Protein AF-A0A316PI92-F1 (afdb_monomer)

Sequence (125 aa):
MPQKSKLNAEEKVEIIRKYQQGEISLAQAAREASVETATIYRWSTRYEAEGAGGFLSYQKNRVYPSELKLKAVQEYLSGSGSLREISKKYKLRNERQLSNWIKVYHAHGDFNSVKFSGGGSYMKQ

Radius of gyration: 18.79 Å; Cα contacts (8 Å, |Δi|>4): 96; chains: 1; bounding box: 53×22×53 Å

pLDDT: mean 80.45, std 17.76, range [35.69, 96.12]

Foldseek 3Di:
DDDPDQDALVNLLVLLVCCVVVVDDLVRSCVSNVHDSVVSVVSNVQCVVQNSVSSVVPPDLDDDDQVLLVVLLVCVVVVVDDLQVSCVVSVNPDSVVNVLSNVVCVVPVGPPDPPRSDDDDP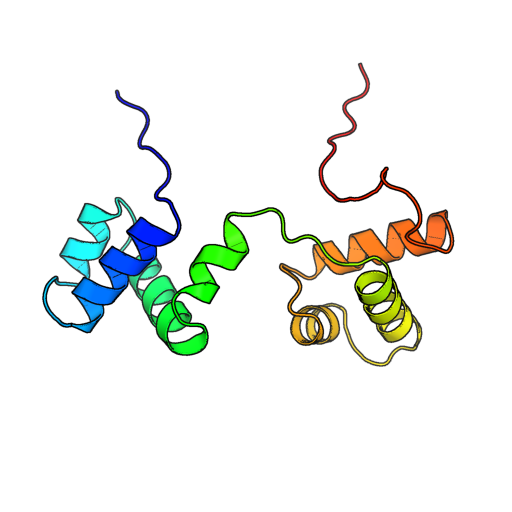DDD

Nearest PDB structures (foldseek):
  2lvs-assembly1_A  TM=3.374E-01  e=7.240E-02  Hyperthermus butylicus DSM 5456
  8r7y-assembly2_D  TM=5.651E-01  e=8.254E-01  Bacillus subtilis subsp. subtilis str. 168
  7ng0-assembly1_A-2  TM=4.134E-01  e=3.902E+00  Geobacillus thermoleovorans CCB_US3_UF5
  7aju-assembly1_DN  TM=2.658E-01  e=1.126E+00  Saccharomyces cerevisiae S288C
  3j78-assembly1_13  TM=2.148E-01  e=4.110E+00  Saccharomyces cerevisiae

Mean predicted aligned error: 12.31 Å

Solvent-accessible surface area (backbone atoms only — not comparable to full-atom values): 7679 Å² total; per-residue (Å²): 133,83,80,79,74,77,80,52,46,66,59,51,45,51,46,44,49,37,38,75,72,63,76,36,51,66,68,52,44,11,59,78,68,74,49,55,51,71,54,50,49,56,49,43,60,39,36,75,75,46,41,68,56,58,41,50,62,76,74,50,87,78,83,73,55,52,68,59,55,49,52,57,41,50,42,44,76,69,64,77,45,52,60,62,55,48,22,57,74,73,64,44,95,41,46,66,59,54,54,52,48,43,54,45,32,76,76,66,75,54,67,90,48,94,84,70,79,78,90,74,86,86,75,81,132

Secondary structure (DSSP, 8-state):
----PPPPHHHHHHHHHHHHTTSS-HHHHHHHHTS-HHHHHHHHHHHHHHTTHHHHTTTS--PPPHHHHHHHHHHHHTTSS-HHHHHHHTT-S-HHHHHHHHHHHHHHSS---TT-SS-------

Structure (mmCIF, N/CA/C/O backbone):
data_AF-A0A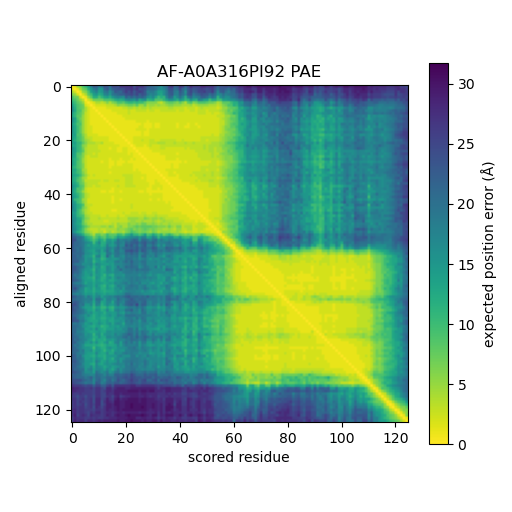316PI92-F1
#
_entry.id   AF-A0A316PI92-F1
#
loop_
_atom_site.group_PDB
_atom_site.id
_atom_site.type_symbol
_atom_site.label_atom_id
_atom_site.label_alt_id
_atom_site.label_comp_id
_atom_site.label_asym_id
_atom_site.label_entity_id
_atom_site.label_seq_id
_atom_site.pdbx_PDB_ins_code
_atom_site.Cartn_x
_atom_site.Cartn_y
_atom_site.Cartn_z
_atom_site.occupancy
_atom_site.B_iso_or_equiv
_atom_site.auth_seq_id
_atom_site.auth_comp_id
_atom_site.auth_asym_id
_atom_site.auth_atom_id
_atom_site.pdbx_PDB_model_num
ATOM 1 N N . MET A 1 1 ? 10.668 7.865 31.366 1.00 35.69 1 MET A N 1
ATOM 2 C CA . MET A 1 1 ? 9.408 7.742 30.596 1.00 35.69 1 MET A CA 1
ATOM 3 C C . MET A 1 1 ? 9.526 6.481 29.748 1.00 35.69 1 MET A C 1
ATOM 5 O O . MET A 1 1 ? 10.506 6.406 29.014 1.00 35.69 1 MET A O 1
ATOM 9 N N . PRO A 1 2 ? 8.649 5.468 29.872 1.00 37.34 2 PRO A N 1
ATOM 10 C CA . PRO A 1 2 ? 8.808 4.230 29.121 1.00 37.34 2 PRO A CA 1
ATOM 11 C C . PRO A 1 2 ? 8.500 4.492 27.646 1.00 37.34 2 PRO A C 1
ATOM 13 O O . PRO A 1 2 ? 7.518 5.148 27.298 1.00 37.34 2 PRO A O 1
ATOM 16 N N . GLN A 1 3 ? 9.382 4.015 26.782 1.00 36.56 3 GLN A N 1
ATOM 17 C CA . GLN A 1 3 ? 9.300 4.171 25.339 1.00 36.56 3 GLN A CA 1
ATOM 18 C C . GLN A 1 3 ? 8.084 3.381 24.829 1.00 36.56 3 GLN A C 1
ATOM 20 O O . GLN A 1 3 ? 8.094 2.155 24.872 1.00 36.56 3 GLN A O 1
ATOM 25 N N . LYS A 1 4 ? 7.020 4.080 24.397 1.00 47.06 4 LYS A N 1
ATOM 26 C CA . LYS A 1 4 ? 5.801 3.466 23.843 1.00 47.06 4 LYS A CA 1
ATOM 27 C C . LYS A 1 4 ? 6.191 2.507 22.716 1.00 47.06 4 LYS A C 1
ATOM 29 O O . LYS A 1 4 ? 6.684 2.941 21.671 1.00 47.06 4 LYS A O 1
ATOM 34 N N . SER A 1 5 ? 6.005 1.211 22.941 1.00 49.84 5 SER A N 1
ATOM 35 C CA . SER A 1 5 ? 6.193 0.176 21.932 1.00 49.84 5 SER A CA 1
ATOM 36 C C . SER A 1 5 ? 5.306 0.493 20.726 1.00 49.84 5 SER A C 1
ATOM 38 O O . SER A 1 5 ? 4.125 0.813 20.856 1.00 49.84 5 SER A O 1
ATOM 40 N N . LYS A 1 6 ? 5.890 0.474 19.523 1.00 70.06 6 LYS A N 1
ATOM 41 C CA . LYS A 1 6 ? 5.128 0.635 18.279 1.00 70.06 6 LYS A CA 1
ATOM 42 C C . LYS A 1 6 ? 4.147 -0.534 18.181 1.00 70.06 6 LYS A C 1
ATOM 44 O O . LYS A 1 6 ? 4.614 -1.661 18.054 1.00 70.06 6 LYS A O 1
ATOM 49 N N . LEU A 1 7 ? 2.841 -0.253 18.171 1.00 75.81 7 LEU A N 1
ATOM 50 C CA . LEU A 1 7 ? 1.815 -1.276 17.953 1.00 75.81 7 LEU A CA 1
ATOM 51 C C . LEU A 1 7 ? 2.155 -2.158 16.745 1.00 75.81 7 LEU A C 1
ATOM 53 O O . LEU A 1 7 ? 2.451 -1.651 15.644 1.00 75.81 7 LEU A O 1
ATOM 57 N N . ASN A 1 8 ? 2.084 -3.466 16.953 1.00 80.50 8 ASN A N 1
ATOM 58 C CA . ASN A 1 8 ? 2.223 -4.469 15.918 1.00 80.50 8 ASN A CA 1
ATOM 59 C C . ASN A 1 8 ? 0.953 -4.521 15.025 1.00 80.50 8 ASN A C 1
ATOM 61 O O . ASN A 1 8 ? -0.023 -3.807 15.254 1.00 80.50 8 ASN A O 1
ATOM 65 N N . ALA A 1 9 ? 0.983 -5.267 13.922 1.00 81.19 9 ALA A N 1
ATOM 66 C CA . ALA A 1 9 ? -0.133 -5.322 12.976 1.00 81.19 9 ALA A CA 1
ATOM 67 C C . ALA A 1 9 ? -1.371 -5.993 13.574 1.00 81.19 9 ALA A C 1
ATOM 69 O O . ALA A 1 9 ? -2.483 -5.580 13.257 1.00 81.19 9 ALA A O 1
ATOM 70 N N . GLU A 1 10 ? -1.172 -7.000 14.419 1.00 84.12 10 GLU A N 1
ATOM 71 C CA . GLU A 1 10 ? -2.242 -7.764 15.058 1.00 84.12 10 GLU A CA 1
ATOM 72 C C . GLU A 1 10 ? -2.993 -6.884 16.059 1.00 84.12 10 GLU A C 1
ATOM 74 O O . GLU A 1 10 ? -4.212 -6.771 15.962 1.00 84.12 10 GLU A O 1
ATOM 79 N N . GLU A 1 11 ? -2.270 -6.138 16.900 1.00 87.75 11 GLU A N 1
ATOM 80 C CA . GLU A 1 11 ? -2.853 -5.188 17.856 1.00 87.75 11 GLU A CA 1
ATOM 81 C C . GLU A 1 11 ? -3.669 -4.097 17.142 1.00 87.75 11 GLU A C 1
ATOM 83 O O . GLU A 1 11 ? -4.759 -3.728 17.575 1.00 87.75 11 GLU A O 1
ATOM 88 N N . LYS A 1 12 ? -3.190 -3.596 15.994 1.00 89.81 12 LYS A N 1
ATOM 89 C CA . LYS A 1 12 ? -3.949 -2.618 15.193 1.00 89.81 12 LYS A CA 1
ATOM 90 C C . LYS A 1 12 ? -5.229 -3.214 14.626 1.00 89.81 12 LYS A C 1
ATOM 92 O O . LYS A 1 12 ? -6.255 -2.541 14.619 1.00 89.81 12 LYS A O 1
ATOM 97 N N . VAL A 1 13 ? -5.165 -4.447 14.127 1.00 90.62 13 VAL A N 1
ATOM 98 C CA . VAL A 1 13 ? -6.334 -5.150 13.587 1.00 90.62 13 VAL A CA 1
ATOM 99 C C . VAL A 1 13 ? -7.365 -5.396 14.683 1.00 90.62 13 VAL A C 1
ATOM 101 O O . VAL A 1 13 ? -8.552 -5.200 14.439 1.00 90.62 13 VAL A O 1
ATOM 104 N N . GLU A 1 14 ? -6.928 -5.772 15.884 1.00 93.12 14 GLU A N 1
ATOM 105 C CA . GLU A 1 14 ? -7.817 -5.978 17.026 1.00 93.12 14 GLU A CA 1
ATOM 106 C C . GLU A 1 14 ? -8.562 -4.690 17.401 1.00 93.12 14 GLU A C 1
ATOM 108 O O . GLU A 1 14 ? -9.789 -4.701 17.495 1.00 93.12 14 GLU A O 1
ATOM 113 N N . ILE A 1 15 ? -7.852 -3.562 17.519 1.00 94.19 15 ILE A N 1
ATOM 114 C CA . ILE A 1 15 ? -8.461 -2.258 17.833 1.00 94.19 15 ILE A CA 1
ATOM 115 C C . ILE A 1 15 ? -9.502 -1.861 16.774 1.00 94.19 15 ILE A C 1
ATOM 117 O O . ILE A 1 15 ? -10.586 -1.387 17.112 1.00 94.19 15 ILE A O 1
ATOM 121 N N . ILE A 1 16 ? -9.209 -2.076 15.486 1.00 94.69 16 ILE A N 1
ATOM 122 C CA . ILE A 1 16 ? -10.153 -1.753 14.407 1.00 94.69 16 ILE A CA 1
ATOM 123 C C . ILE A 1 16 ? -11.366 -2.682 14.401 1.00 94.69 16 ILE A C 1
ATOM 125 O O . ILE A 1 16 ? -12.473 -2.203 14.165 1.00 94.69 16 ILE A O 1
ATOM 129 N N . ARG A 1 17 ? -11.196 -3.973 14.708 1.00 94.38 17 ARG A N 1
ATOM 130 C CA . ARG A 1 17 ? -12.325 -4.905 14.846 1.00 94.38 17 ARG A CA 1
ATOM 131 C C . ARG A 1 17 ? -13.274 -4.475 15.959 1.00 94.38 17 ARG A C 1
ATOM 133 O O . ARG A 1 17 ? -14.457 -4.309 15.679 1.00 94.38 17 ARG A O 1
ATOM 140 N N . LYS A 1 18 ? -12.747 -4.192 17.156 1.00 95.50 18 LYS A N 1
ATOM 141 C CA . LYS A 1 18 ? -13.545 -3.703 18.294 1.00 95.50 18 LYS A CA 1
ATOM 142 C C . LYS A 1 18 ? -14.306 -2.428 17.937 1.00 95.50 18 LYS A C 1
ATOM 144 O O . LYS A 1 18 ? -15.483 -2.293 18.257 1.00 95.50 18 LYS A O 1
ATOM 149 N N . TYR A 1 19 ? -13.652 -1.502 17.232 1.00 94.44 19 TYR A N 1
ATOM 150 C CA . TYR A 1 19 ? -14.295 -0.279 16.750 1.00 94.44 19 TYR A CA 1
ATOM 151 C C . TYR A 1 19 ? -15.437 -0.571 15.760 1.00 94.44 19 TYR A C 1
ATOM 153 O O . TYR A 1 19 ? -16.536 -0.051 15.926 1.00 94.44 19 TYR A O 1
ATOM 161 N N . GLN A 1 20 ? -15.216 -1.431 14.760 1.00 91.75 20 GLN A N 1
ATOM 162 C CA . GLN A 1 20 ? -16.236 -1.778 13.758 1.00 91.75 20 GLN A CA 1
ATOM 163 C C . GLN A 1 20 ? -17.408 -2.583 14.332 1.00 91.75 20 GLN A C 1
ATOM 165 O O . GLN A 1 20 ? -18.528 -2.465 13.844 1.00 91.75 20 GLN A O 1
ATOM 170 N N . GLN A 1 21 ? -17.161 -3.380 15.371 1.00 94.25 21 GLN A N 1
ATOM 171 C CA . GLN A 1 21 ? -18.187 -4.119 16.110 1.00 94.25 21 GLN A CA 1
ATOM 172 C C . GLN A 1 21 ? -18.989 -3.222 17.067 1.00 94.25 21 GLN A C 1
ATOM 174 O O . GLN A 1 21 ? -19.960 -3.680 17.663 1.00 94.25 21 GLN A O 1
ATOM 179 N N . GLY A 1 22 ? -18.603 -1.950 17.216 1.00 92.31 22 GLY A N 1
ATOM 180 C CA . GLY A 1 22 ? -19.231 -1.017 18.148 1.00 92.31 22 GLY A CA 1
ATOM 181 C C . GLY A 1 22 ? -18.874 -1.271 19.615 1.00 92.31 22 GLY A C 1
ATOM 182 O O . GLY A 1 22 ? -19.480 -0.660 20.491 1.00 92.31 22 GLY A O 1
ATOM 183 N N . GLU A 1 23 ? -17.894 -2.136 19.898 1.00 95.81 23 GLU A N 1
ATOM 184 C CA . GLU A 1 23 ? -17.430 -2.434 21.260 1.00 95.81 23 GLU A CA 1
ATOM 185 C C . GLU A 1 23 ? -16.687 -1.245 21.878 1.00 95.81 23 GLU A C 1
ATOM 187 O O . GLU A 1 23 ? -16.778 -1.004 23.081 1.00 95.81 23 GLU A O 1
ATOM 192 N N . ILE A 1 24 ? -15.960 -0.485 21.051 1.00 96.12 24 ILE A N 1
ATOM 193 C CA . ILE A 1 24 ? -15.258 0.735 21.463 1.00 96.12 24 ILE A CA 1
ATOM 194 C C . ILE A 1 24 ? -15.584 1.899 20.530 1.00 96.12 24 ILE A C 1
ATOM 196 O O . ILE A 1 24 ? -15.748 1.743 19.321 1.00 96.12 24 ILE A O 1
ATOM 200 N N . SER A 1 25 ? -15.622 3.109 21.086 1.00 95.44 25 SER A N 1
ATOM 201 C CA . SER A 1 25 ? -15.773 4.329 20.286 1.00 95.44 25 SER A CA 1
ATOM 202 C C . SER A 1 25 ? -14.490 4.677 19.520 1.00 95.44 25 SER A C 1
ATOM 204 O O . SER A 1 25 ? -13.386 4.289 19.909 1.00 95.44 25 SER A O 1
ATOM 206 N N . LEU A 1 26 ? -14.606 5.513 18.482 1.00 93.44 26 LEU A N 1
ATOM 207 C CA . LEU A 1 26 ? -13.452 6.039 17.737 1.00 93.44 26 LEU A CA 1
ATOM 208 C C . LEU A 1 26 ? -12.431 6.743 18.653 1.00 93.44 26 LEU A C 1
ATOM 210 O O . LEU A 1 26 ? -11.220 6.609 18.474 1.00 93.44 26 LEU A O 1
ATOM 214 N N . ALA A 1 27 ? -12.917 7.487 19.652 1.00 94.69 27 ALA A N 1
ATOM 215 C CA . ALA A 1 27 ? -12.074 8.183 20.623 1.00 94.69 27 ALA A CA 1
ATOM 216 C C . ALA A 1 27 ? -11.353 7.211 21.570 1.00 94.69 27 ALA A C 1
ATOM 218 O O . ALA A 1 27 ? -10.199 7.442 21.933 1.00 94.69 27 ALA A O 1
ATOM 219 N N . GLN A 1 28 ? -12.011 6.115 21.952 1.00 94.19 28 GLN A N 1
ATOM 220 C CA . GLN A 1 28 ? -11.412 5.074 22.780 1.00 94.19 28 GLN A CA 1
ATOM 221 C C . GLN A 1 28 ? -10.344 4.292 22.007 1.00 94.19 28 GLN A C 1
ATOM 223 O O . GLN A 1 28 ? -9.225 4.168 22.499 1.00 94.19 28 GLN A O 1
ATOM 228 N N . ALA A 1 29 ? -10.626 3.898 20.763 1.00 94.75 29 ALA A N 1
ATOM 229 C CA . ALA A 1 29 ? -9.650 3.269 19.872 1.00 94.75 29 ALA A CA 1
ATOM 230 C C . ALA A 1 29 ? -8.385 4.130 19.691 1.00 94.75 29 ALA A C 1
ATOM 232 O O . ALA A 1 29 ? -7.265 3.623 19.726 1.00 94.75 29 ALA A O 1
ATOM 233 N N . ALA A 1 30 ? -8.550 5.449 19.549 1.00 93.75 30 ALA A N 1
ATOM 234 C CA . ALA A 1 30 ? -7.442 6.397 19.436 1.00 93.75 30 ALA A CA 1
ATOM 235 C C . ALA A 1 30 ? -6.574 6.439 20.708 1.00 93.75 30 ALA A C 1
ATOM 237 O O . ALA A 1 30 ? -5.343 6.421 20.626 1.00 93.75 30 ALA A O 1
ATOM 238 N N . ARG A 1 31 ? -7.207 6.438 21.890 1.00 93.31 31 ARG A N 1
ATOM 239 C CA . ARG A 1 31 ? -6.511 6.396 23.187 1.00 93.31 31 ARG A CA 1
ATOM 240 C C . ARG A 1 31 ? -5.759 5.084 23.389 1.00 93.31 31 ARG A C 1
ATOM 242 O O . ARG A 1 31 ? -4.574 5.133 23.716 1.00 93.31 31 ARG A O 1
ATOM 249 N N . GLU A 1 32 ? -6.413 3.948 23.147 1.00 92.38 32 GLU A N 1
ATOM 250 C CA . GLU A 1 32 ? -5.808 2.612 23.255 1.00 92.38 32 GLU A CA 1
ATOM 251 C C . GLU A 1 32 ? -4.605 2.474 22.318 1.00 92.38 32 GLU A C 1
ATOM 253 O O . GLU A 1 32 ? -3.540 2.016 22.727 1.00 92.38 32 GLU A O 1
ATOM 258 N N . ALA A 1 33 ? -4.724 2.981 21.088 1.00 88.88 33 ALA A N 1
ATOM 259 C CA . ALA A 1 33 ? -3.630 2.957 20.129 1.00 88.88 33 ALA A CA 1
ATOM 260 C C . ALA A 1 33 ? -2.576 4.060 20.318 1.00 88.88 33 ALA A C 1
ATOM 262 O O . ALA A 1 33 ? -1.556 4.050 19.626 1.00 88.88 33 ALA A O 1
ATOM 263 N N . SER A 1 34 ? -2.791 5.018 21.229 1.00 90.25 34 SER A N 1
ATOM 264 C CA . SER A 1 34 ? -1.958 6.223 21.362 1.00 90.25 34 SER A CA 1
ATOM 265 C C . SER A 1 34 ? -1.747 6.965 20.027 1.00 90.25 34 SER A C 1
ATOM 267 O O . SER A 1 34 ? -0.647 7.447 19.748 1.00 90.25 34 SER A O 1
ATOM 269 N N . VAL A 1 35 ? -2.787 7.055 19.194 1.00 89.56 35 VAL A N 1
ATOM 270 C CA . VAL A 1 35 ? -2.781 7.782 17.911 1.00 89.56 35 VAL A CA 1
ATOM 271 C C . VAL A 1 35 ? -3.958 8.749 17.834 1.00 89.56 35 VAL A C 1
ATOM 273 O O . VAL A 1 35 ? -4.881 8.697 18.637 1.00 89.56 35 VAL A O 1
ATOM 276 N N . GLU A 1 36 ? -3.951 9.632 16.843 1.00 91.44 36 GLU A N 1
ATOM 277 C CA . GLU A 1 36 ? -5.088 10.512 16.572 1.00 91.44 36 GLU A CA 1
ATOM 278 C C . GLU A 1 36 ? -6.277 9.746 15.971 1.00 91.44 36 GLU A C 1
ATOM 280 O O . GLU A 1 36 ? -6.105 8.772 15.232 1.00 91.44 36 GLU A O 1
ATOM 285 N N . THR A 1 37 ? -7.495 10.237 16.200 1.00 92.38 37 THR A N 1
ATOM 286 C CA . THR A 1 37 ? -8.738 9.666 15.647 1.00 92.38 37 THR A CA 1
ATOM 287 C C . THR A 1 37 ? -8.721 9.576 14.118 1.00 92.38 37 THR A C 1
ATOM 289 O O . THR A 1 37 ? -9.180 8.582 13.557 1.00 92.38 37 THR A O 1
ATOM 292 N N . ALA A 1 38 ? -8.103 10.543 13.431 1.00 92.31 38 ALA A N 1
ATOM 293 C CA . ALA A 1 38 ? -7.901 10.509 11.979 1.00 92.31 38 ALA A CA 1
ATOM 294 C C . ALA A 1 38 ? -7.050 9.307 11.519 1.00 92.31 38 ALA A C 1
ATOM 296 O O . ALA A 1 38 ? -7.236 8.776 10.420 1.00 92.31 38 ALA A O 1
ATOM 297 N N . THR A 1 39 ? -6.124 8.842 12.364 1.00 89.56 39 THR A N 1
ATOM 298 C CA . THR A 1 39 ? -5.334 7.635 12.091 1.00 89.56 39 THR A CA 1
ATOM 299 C C . THR A 1 39 ? -6.192 6.382 12.212 1.00 89.56 39 THR A C 1
ATOM 301 O O . THR A 1 39 ? -6.109 5.527 11.332 1.00 89.56 39 THR A O 1
ATOM 304 N N . ILE A 1 40 ? -7.057 6.304 13.230 1.00 94.50 40 ILE A N 1
ATOM 305 C CA . ILE A 1 40 ? -8.022 5.204 13.378 1.00 94.50 40 ILE A CA 1
ATOM 306 C C . ILE A 1 40 ? -8.989 5.163 12.193 1.00 94.50 40 ILE A C 1
ATOM 308 O O . ILE A 1 40 ? -9.209 4.096 11.630 1.00 94.50 40 ILE A O 1
ATOM 312 N N . TYR A 1 41 ? -9.485 6.318 11.740 1.00 91.69 41 TYR A N 1
ATOM 313 C CA . TYR A 1 41 ? -10.340 6.394 10.554 1.00 91.69 41 TYR A CA 1
ATOM 314 C C . TYR A 1 41 ? -9.642 5.818 9.311 1.00 91.69 41 TYR A C 1
ATOM 316 O O . TYR A 1 41 ? -10.166 4.916 8.660 1.00 91.69 41 TYR A O 1
ATOM 324 N N . ARG A 1 42 ? -8.399 6.244 9.033 1.00 90.62 42 ARG A N 1
ATOM 325 C CA . ARG A 1 42 ? -7.585 5.681 7.936 1.00 90.62 42 ARG A CA 1
ATOM 326 C C . ARG A 1 42 ? -7.339 4.181 8.078 1.00 90.62 42 ARG A C 1
ATOM 328 O O . ARG A 1 42 ? -7.238 3.485 7.068 1.00 90.62 42 ARG A O 1
ATOM 335 N N . TRP A 1 43 ? -7.168 3.694 9.302 1.00 91.81 43 TRP A N 1
ATOM 336 C CA . TRP A 1 43 ? -7.004 2.272 9.580 1.00 91.81 43 TRP A CA 1
ATOM 337 C C . TRP A 1 43 ? -8.303 1.502 9.300 1.00 91.81 43 TRP A C 1
ATOM 339 O O . TRP A 1 43 ? -8.225 0.477 8.631 1.00 91.81 4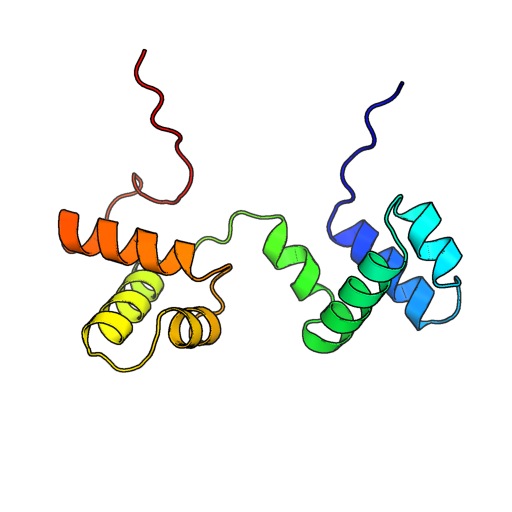3 TRP A O 1
ATOM 349 N N . SER A 1 44 ? -9.472 2.023 9.690 1.00 91.31 44 SER A N 1
ATOM 350 C CA . SER A 1 44 ? -10.779 1.424 9.370 1.00 91.31 44 SER A CA 1
ATOM 351 C C . SER A 1 44 ? -10.999 1.318 7.864 1.00 91.31 44 SER A C 1
ATOM 353 O O . SER A 1 44 ? -11.206 0.220 7.358 1.00 91.31 44 SER A O 1
ATOM 355 N N . THR A 1 45 ? -10.827 2.419 7.120 1.00 90.38 45 THR A N 1
ATOM 356 C CA . THR A 1 45 ? -11.001 2.412 5.656 1.00 90.38 45 THR A CA 1
ATOM 357 C C . THR A 1 45 ? -10.060 1.416 4.975 1.00 90.38 45 THR A C 1
ATOM 359 O O . THR A 1 45 ? -10.414 0.763 3.997 1.00 90.38 45 THR A O 1
ATOM 362 N N . ARG A 1 46 ? -8.834 1.268 5.492 1.00 87.50 46 ARG A N 1
ATOM 363 C CA . ARG A 1 46 ? -7.894 0.270 4.974 1.00 87.50 46 ARG A CA 1
ATOM 364 C C . ARG A 1 46 ? -8.327 -1.153 5.316 1.00 87.50 46 ARG A C 1
ATOM 366 O O . ARG A 1 46 ? -8.205 -2.032 4.469 1.00 87.50 46 ARG A O 1
ATOM 373 N N . TYR A 1 47 ? -8.782 -1.385 6.542 1.00 89.69 47 TYR A N 1
ATOM 374 C CA . TYR A 1 47 ? -9.267 -2.691 6.972 1.00 89.69 47 TYR A CA 1
ATOM 375 C C . TYR A 1 47 ? -10.477 -3.137 6.142 1.00 89.69 47 TYR A C 1
ATOM 377 O O . TYR A 1 47 ? -10.547 -4.294 5.751 1.00 89.69 47 TYR A O 1
ATOM 385 N N . GLU A 1 48 ? -11.375 -2.218 5.788 1.00 87.38 48 GLU A N 1
ATOM 386 C CA . GLU A 1 48 ? -12.497 -2.488 4.878 1.00 87.38 48 GLU A CA 1
ATOM 387 C C . GLU A 1 48 ? -12.029 -2.882 3.469 1.00 87.38 48 GLU A C 1
ATOM 389 O O . GLU A 1 48 ? -12.587 -3.795 2.868 1.00 87.38 48 GLU A O 1
ATOM 394 N N . ALA A 1 49 ? -10.982 -2.235 2.948 1.00 84.25 49 ALA A N 1
ATOM 395 C CA . ALA A 1 49 ? -10.482 -2.493 1.597 1.00 84.25 49 ALA A CA 1
ATOM 396 C C . ALA A 1 49 ? -9.606 -3.756 1.480 1.00 84.25 49 ALA A C 1
ATOM 398 O O . ALA A 1 49 ? -9.610 -4.425 0.447 1.00 84.25 49 ALA A O 1
ATOM 399 N N . GLU A 1 50 ? -8.800 -4.055 2.501 1.00 83.06 50 GLU A N 1
ATOM 400 C CA . GLU A 1 50 ? -7.713 -5.046 2.425 1.00 83.06 50 GLU A CA 1
ATOM 401 C C . GLU A 1 50 ? -7.758 -6.105 3.545 1.00 83.06 50 GLU A C 1
ATOM 403 O O . GLU A 1 50 ? -6.907 -7.001 3.593 1.00 83.06 50 GLU A O 1
ATOM 408 N N . GLY A 1 51 ? -8.712 -6.007 4.473 1.00 86.62 51 GLY A N 1
ATOM 409 C CA . GLY A 1 51 ? -8.775 -6.837 5.674 1.00 86.62 51 GLY A CA 1
ATOM 410 C C . GLY A 1 51 ? -7.530 -6.700 6.559 1.00 86.62 51 GLY A C 1
ATOM 411 O O . GLY A 1 51 ? -6.781 -5.719 6.510 1.00 86.62 51 GLY A O 1
ATOM 412 N N . ALA A 1 52 ? -7.250 -7.739 7.352 1.00 82.69 52 ALA A N 1
ATOM 413 C CA . ALA A 1 52 ? -6.046 -7.806 8.190 1.00 82.69 52 ALA A CA 1
ATOM 414 C C . ALA A 1 52 ? -4.733 -7.720 7.374 1.00 82.69 52 ALA A C 1
ATOM 416 O O . ALA A 1 52 ? -3.711 -7.233 7.869 1.00 82.69 52 ALA A O 1
ATOM 417 N N . GLY A 1 53 ? -4.762 -8.122 6.096 1.00 75.25 53 GLY A N 1
ATOM 418 C CA . GLY A 1 53 ? -3.617 -8.053 5.183 1.00 75.25 53 GLY A CA 1
ATOM 419 C C . GLY A 1 53 ? -3.076 -6.633 4.971 1.00 75.25 53 GLY A C 1
ATOM 420 O O . GLY A 1 53 ? -1.862 -6.458 4.812 1.00 75.25 53 GLY A O 1
ATOM 421 N N . GLY A 1 54 ? -3.937 -5.612 5.071 1.00 74.50 54 GLY A N 1
ATOM 422 C CA . GLY A 1 54 ? -3.555 -4.199 4.947 1.00 74.50 54 GLY A CA 1
ATOM 423 C C . GLY A 1 54 ? -2.636 -3.686 6.066 1.00 74.50 54 GLY A C 1
ATOM 424 O O . GLY A 1 54 ? -1.947 -2.672 5.901 1.00 74.50 54 GLY A O 1
ATOM 425 N N . PHE A 1 55 ? -2.579 -4.399 7.196 1.00 76.81 55 PHE A N 1
ATOM 426 C CA . PHE A 1 55 ? -1.707 -4.084 8.332 1.00 76.81 55 PHE A CA 1
ATOM 427 C C . PHE A 1 55 ? -0.445 -4.947 8.347 1.00 76.81 55 PHE A C 1
ATOM 429 O O . PHE A 1 55 ? 0.632 -4.446 8.676 1.00 76.81 55 PHE A O 1
ATOM 436 N N . LEU A 1 56 ? -0.548 -6.209 7.916 1.00 64.88 56 LEU A N 1
ATOM 437 C CA . LEU A 1 56 ? 0.582 -7.142 7.816 1.00 64.88 56 LEU A CA 1
ATOM 438 C C . LEU A 1 56 ? 1.600 -6.722 6.739 1.00 64.88 56 LEU A C 1
ATOM 440 O O . LEU A 1 56 ? 2.810 -6.860 6.933 1.00 64.88 56 LEU A O 1
ATOM 444 N N . SER A 1 57 ? 1.126 -6.152 5.623 1.00 55.59 57 SER A N 1
ATOM 445 C CA . SER A 1 57 ? 1.955 -5.773 4.465 1.00 55.59 57 SER A CA 1
ATOM 446 C C . SER A 1 57 ? 2.999 -4.683 4.751 1.00 55.59 57 SER A C 1
ATOM 448 O O . SER A 1 57 ? 3.966 -4.545 4.000 1.00 55.59 57 SER A O 1
ATOM 450 N N . TYR A 1 58 ? 2.829 -3.914 5.833 1.00 54.06 58 TYR A N 1
ATOM 451 C CA . TYR A 1 58 ? 3.706 -2.793 6.190 1.00 54.06 58 TYR A CA 1
ATOM 452 C C . TYR A 1 58 ? 4.738 -3.115 7.279 1.00 54.06 58 TYR A C 1
ATOM 454 O O . TYR A 1 58 ? 5.618 -2.286 7.524 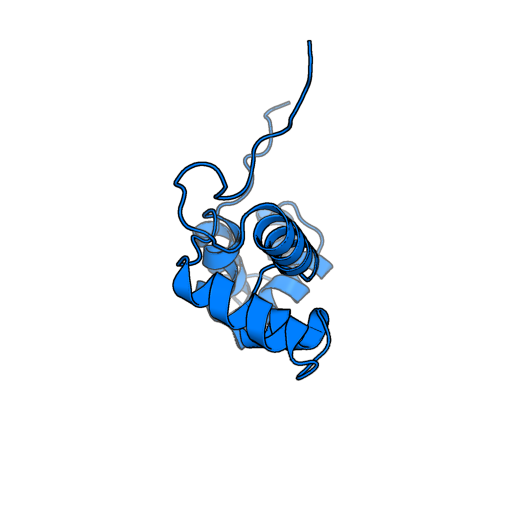1.00 54.06 58 TYR A O 1
ATOM 462 N N . GLN A 1 59 ? 4.633 -4.276 7.936 1.00 53.28 59 GLN A N 1
ATOM 463 C CA . GLN A 1 59 ? 5.505 -4.642 9.060 1.00 53.28 59 GLN A CA 1
ATOM 464 C C . GLN A 1 59 ? 6.692 -5.512 8.675 1.00 53.28 59 GLN A C 1
ATOM 466 O O . GLN A 1 59 ? 7.756 -5.386 9.274 1.00 53.28 59 GLN A O 1
ATOM 471 N N . LYS A 1 60 ? 6.540 -6.362 7.660 1.00 54.19 60 LYS A N 1
ATOM 472 C CA . LYS A 1 60 ? 7.646 -7.162 7.130 1.00 54.19 60 LYS A CA 1
ATOM 473 C C . LYS A 1 60 ? 8.185 -6.487 5.875 1.00 54.19 60 LYS A C 1
ATOM 475 O O . LYS A 1 60 ? 7.411 -5.976 5.065 1.00 54.19 60 LYS A O 1
ATOM 480 N N . ASN A 1 61 ? 9.510 -6.466 5.714 1.00 59.53 61 ASN A N 1
ATOM 481 C CA . ASN A 1 61 ? 10.140 -6.063 4.458 1.00 59.53 61 ASN A CA 1
ATOM 482 C C . ASN A 1 61 ? 9.513 -6.896 3.341 1.00 59.53 61 ASN A C 1
ATOM 484 O O . ASN A 1 61 ? 9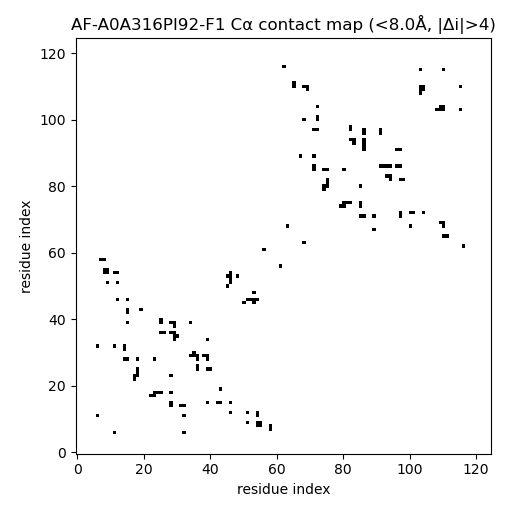.726 -8.105 3.275 1.00 59.53 61 ASN A O 1
ATOM 488 N N . ARG A 1 62 ? 8.673 -6.272 2.509 1.00 67.06 62 ARG A N 1
ATOM 489 C CA . ARG A 1 62 ? 7.997 -6.987 1.434 1.00 67.06 62 ARG A CA 1
ATOM 490 C C . ARG A 1 62 ? 9.062 -7.432 0.443 1.00 67.06 62 ARG A C 1
ATOM 492 O O . ARG A 1 62 ? 9.673 -6.603 -0.231 1.00 67.06 62 ARG A O 1
ATOM 499 N N . VAL A 1 63 ? 9.319 -8.734 0.416 1.00 74.88 63 VAL A N 1
ATOM 500 C CA . VAL A 1 63 ? 10.265 -9.330 -0.518 1.00 74.88 63 VAL A CA 1
ATOM 501 C C . VAL A 1 63 ? 9.562 -9.434 -1.860 1.00 74.88 63 VAL A C 1
ATOM 503 O O . VAL A 1 63 ? 8.526 -10.081 -1.988 1.00 74.88 63 VAL A O 1
ATOM 506 N N . TYR A 1 64 ? 10.115 -8.747 -2.852 1.00 81.50 64 TYR A N 1
ATOM 507 C CA . TYR A 1 64 ? 9.656 -8.839 -4.230 1.00 81.50 64 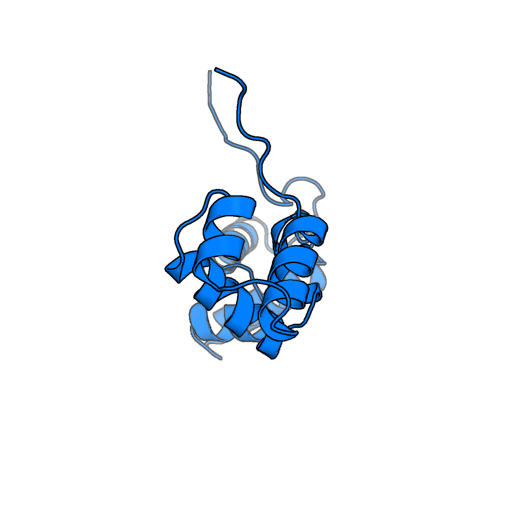TYR A CA 1
ATOM 508 C C . TYR A 1 64 ? 10.572 -9.811 -4.975 1.00 81.50 64 TYR A C 1
ATOM 510 O O . TYR A 1 64 ? 11.790 -9.588 -4.961 1.00 81.50 64 TYR A O 1
ATOM 518 N N . PRO A 1 65 ? 10.025 -10.854 -5.623 1.00 84.38 65 PRO A N 1
ATOM 519 C CA . PRO A 1 65 ? 10.800 -11.723 -6.504 1.00 84.38 65 PRO A CA 1
ATOM 520 C C . PRO A 1 65 ? 11.496 -10.909 -7.599 1.00 84.38 65 PRO A C 1
ATOM 522 O O . PRO A 1 65 ? 10.943 -9.910 -8.068 1.00 84.38 65 PRO A O 1
ATOM 525 N N . SER A 1 66 ? 12.694 -11.326 -8.016 1.00 84.69 66 SER A N 1
ATOM 526 C CA . SER A 1 66 ? 13.452 -10.680 -9.101 1.00 84.69 66 SER A CA 1
ATOM 527 C C . SER A 1 66 ? 12.630 -10.577 -10.387 1.00 84.69 66 SER A C 1
ATOM 529 O O . SER A 1 66 ? 12.605 -9.517 -11.004 1.00 84.69 66 SER A O 1
ATOM 531 N N . GLU A 1 67 ? 11.870 -11.619 -10.725 1.00 87.56 67 GLU A N 1
ATOM 532 C CA . GLU A 1 67 ? 10.971 -11.634 -11.885 1.00 87.56 67 GLU A CA 1
ATOM 533 C C . GLU A 1 67 ? 9.899 -10.539 -11.830 1.00 87.56 67 GLU A C 1
ATOM 535 O O . GLU A 1 67 ? 9.626 -9.878 -12.830 1.00 87.56 67 GLU A O 1
ATOM 540 N N .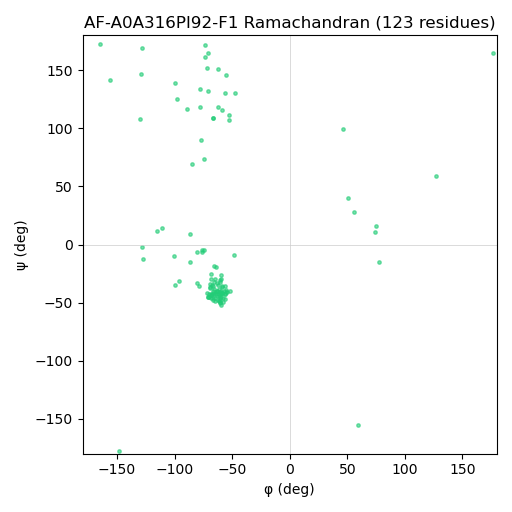 LEU A 1 68 ? 9.302 -10.305 -10.655 1.00 90.88 68 LEU A N 1
ATOM 541 C CA . LEU A 1 68 ? 8.297 -9.254 -10.481 1.00 90.88 68 LEU A CA 1
ATOM 542 C C . LEU A 1 68 ? 8.931 -7.871 -10.654 1.00 90.88 68 LEU A C 1
ATOM 544 O O . LEU A 1 68 ? 8.352 -7.017 -11.323 1.00 90.88 68 LEU A O 1
ATOM 548 N N . LYS A 1 69 ? 10.131 -7.662 -10.093 1.00 90.88 69 LYS A N 1
ATOM 549 C CA . LYS A 1 69 ? 10.885 -6.412 -10.276 1.00 90.88 69 LYS A CA 1
ATOM 550 C C . LYS A 1 69 ? 11.188 -6.166 -11.752 1.00 90.88 69 LYS A C 1
ATOM 552 O O . LYS A 1 69 ? 10.974 -5.054 -12.227 1.00 90.88 69 LYS A O 1
ATOM 557 N N . LEU A 1 70 ? 11.636 -7.204 -12.462 1.00 91.56 70 LEU A N 1
ATOM 558 C CA . LEU A 1 70 ? 11.958 -7.138 -13.884 1.00 91.56 70 LEU A CA 1
ATOM 559 C C . LEU A 1 70 ? 10.737 -6.746 -14.714 1.00 91.56 70 LEU A C 1
ATOM 561 O O . LEU A 1 70 ? 10.810 -5.776 -15.462 1.00 91.56 70 LEU A O 1
ATOM 565 N N . LYS A 1 71 ? 9.598 -7.416 -14.503 1.00 93.69 71 LYS A N 1
ATOM 566 C CA . LYS A 1 71 ? 8.339 -7.085 -15.188 1.00 93.69 71 LYS A CA 1
ATOM 567 C C . LYS A 1 71 ? 7.909 -5.640 -14.938 1.00 93.69 71 LYS A C 1
ATOM 569 O O . LYS A 1 71 ? 7.586 -4.930 -15.883 1.00 93.69 71 LYS A O 1
ATOM 574 N N . ALA A 1 72 ? 7.956 -5.186 -13.684 1.00 93.62 72 ALA A N 1
ATOM 575 C CA . ALA A 1 72 ? 7.568 -3.821 -13.335 1.00 93.62 72 ALA A CA 1
ATOM 576 C C . ALA A 1 72 ? 8.468 -2.762 -13.996 1.00 93.62 72 ALA A C 1
ATOM 578 O O . ALA A 1 72 ? 7.971 -1.734 -14.449 1.00 93.62 72 ALA A O 1
ATOM 579 N N . VAL A 1 73 ? 9.782 -3.004 -14.072 1.00 93.94 73 VAL A N 1
ATOM 580 C CA . VAL A 1 73 ? 10.714 -2.085 -14.740 1.00 93.94 73 VAL A CA 1
ATOM 581 C C . VAL A 1 73 ? 10.542 -2.109 -16.253 1.00 93.94 73 VAL A C 1
ATOM 583 O O . VAL A 1 73 ? 10.460 -1.043 -16.854 1.00 93.94 73 VAL A O 1
ATOM 586 N N . GLN A 1 74 ? 10.435 -3.284 -16.871 1.00 94.38 74 GLN A N 1
ATOM 587 C CA . GLN A 1 74 ? 10.237 -3.393 -18.317 1.00 94.38 74 GLN A CA 1
ATOM 588 C C . GLN A 1 74 ? 8.945 -2.711 -18.772 1.00 94.38 74 GLN A C 1
ATOM 590 O O . GLN A 1 74 ? 8.959 -2.004 -19.771 1.00 94.38 74 GLN A O 1
ATOM 595 N N . GLU A 1 75 ? 7.859 -2.852 -18.010 1.00 95.88 75 GLU A N 1
ATOM 596 C CA . GLU A 1 75 ? 6.585 -2.193 -18.312 1.00 95.88 75 GLU A CA 1
ATOM 597 C C . GLU A 1 75 ? 6.665 -0.660 -18.203 1.00 95.88 75 GLU A C 1
ATOM 599 O O . GLU A 1 75 ? 6.009 0.061 -18.954 1.00 95.88 75 GLU A O 1
ATOM 604 N N . TYR A 1 76 ? 7.495 -0.143 -17.292 1.00 95.56 76 TYR A N 1
ATOM 605 C CA . TYR A 1 76 ? 7.763 1.29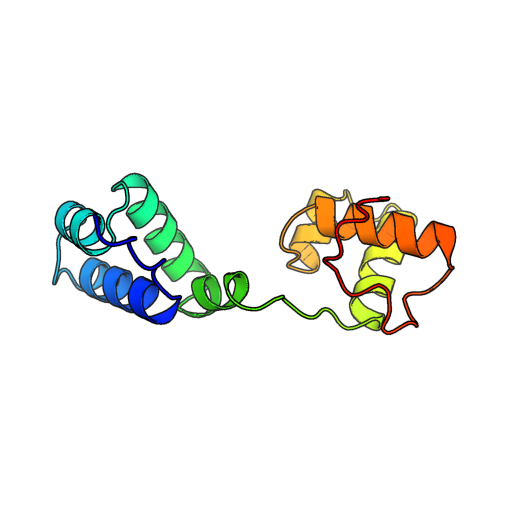3 -17.222 1.00 95.56 76 TYR A CA 1
ATOM 606 C C . TYR A 1 76 ? 8.602 1.758 -18.414 1.00 95.56 76 TYR A C 1
ATOM 608 O O . TYR A 1 76 ? 8.286 2.768 -19.038 1.00 95.56 76 TYR A O 1
ATOM 616 N N . LEU A 1 77 ? 9.652 1.007 -18.759 1.00 93.06 77 LEU A N 1
ATOM 617 C CA . LEU A 1 77 ? 10.539 1.332 -19.878 1.00 93.06 77 LEU A CA 1
ATOM 618 C C . LEU A 1 77 ? 9.852 1.202 -21.244 1.00 93.06 77 LEU A C 1
ATOM 620 O O . LEU A 1 77 ? 10.243 1.900 -22.174 1.00 93.06 77 LEU A O 1
ATOM 624 N N . SER A 1 78 ? 8.811 0.374 -21.365 1.00 95.06 78 SER A N 1
ATOM 625 C CA . SER A 1 78 ? 7.972 0.307 -22.567 1.00 95.06 78 SER A CA 1
ATOM 626 C C . SER A 1 78 ? 6.984 1.472 -22.690 1.00 95.06 78 SER A C 1
ATOM 628 O O . SER A 1 78 ? 6.273 1.553 -23.686 1.00 95.06 78 SER A O 1
ATOM 630 N N . GLY A 1 79 ? 6.904 2.357 -21.689 1.00 92.50 79 GLY A N 1
ATOM 631 C CA . GLY A 1 79 ? 5.980 3.492 -21.682 1.00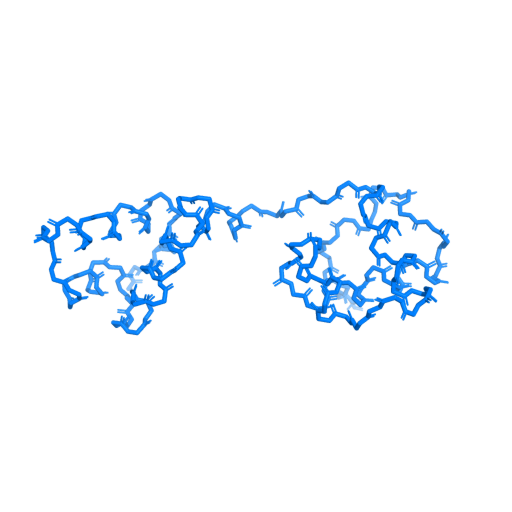 92.50 79 GLY A CA 1
ATOM 632 C C . GLY A 1 79 ? 4.520 3.117 -21.409 1.00 92.50 79 GLY A C 1
ATOM 633 O O . GLY A 1 79 ? 3.634 3.934 -21.643 1.00 92.50 79 GLY A O 1
ATOM 634 N N . SER A 1 80 ? 4.247 1.911 -20.896 1.00 91.50 80 SER A N 1
ATOM 635 C CA . SER A 1 80 ? 2.879 1.399 -20.694 1.00 91.50 80 SER A CA 1
ATOM 636 C C . SER A 1 80 ? 2.145 2.024 -19.499 1.00 91.50 80 SER A C 1
ATOM 638 O O . SER A 1 80 ? 0.977 1.719 -19.265 1.00 91.50 80 SER A O 1
ATOM 640 N N . GLY A 1 81 ? 2.817 2.870 -18.718 1.00 92.31 81 GLY A N 1
ATOM 641 C CA . GLY A 1 81 ? 2.215 3.589 -17.602 1.00 92.31 81 GLY A CA 1
ATOM 642 C C . GLY A 1 81 ? 3.217 4.436 -16.825 1.00 92.31 81 GLY A C 1
ATOM 643 O O . GLY A 1 81 ? 4.433 4.268 -16.918 1.00 92.31 81 GLY A O 1
ATOM 644 N N . SER A 1 82 ? 2.690 5.348 -16.015 1.00 93.81 82 SER A N 1
ATOM 645 C CA . SER A 1 82 ? 3.475 6.155 -15.081 1.00 93.81 82 SER A CA 1
ATOM 646 C C . SER A 1 82 ? 4.015 5.325 -13.907 1.00 93.81 82 SER A C 1
ATOM 648 O O . SER A 1 82 ? 3.514 4.241 -13.590 1.00 93.81 82 SER A O 1
ATOM 650 N N . LEU A 1 83 ? 4.994 5.877 -13.174 1.00 91.75 83 LEU A N 1
ATOM 651 C CA . LEU A 1 83 ? 5.493 5.274 -11.928 1.00 91.75 83 LEU A CA 1
ATOM 652 C C . LEU A 1 83 ? 4.355 4.952 -10.953 1.00 91.75 83 LEU A C 1
ATOM 654 O O . LEU A 1 83 ? 4.369 3.905 -10.309 1.00 91.75 83 LEU A O 1
ATOM 658 N N . ARG A 1 84 ? 3.362 5.841 -10.854 1.00 91.69 84 ARG A N 1
ATOM 659 C CA . ARG A 1 84 ? 2.214 5.687 -9.959 1.00 91.69 84 ARG A CA 1
ATOM 660 C C . ARG A 1 84 ? 1.325 4.520 -10.365 1.00 91.69 84 ARG A C 1
ATOM 662 O O . ARG A 1 84 ? 0.959 3.705 -9.516 1.00 91.69 84 ARG A O 1
ATOM 669 N N . GLU A 1 85 ? 0.981 4.437 -11.644 1.00 91.19 85 GLU A N 1
ATOM 670 C CA . GLU A 1 85 ? 0.106 3.390 -12.179 1.00 91.19 85 GLU A CA 1
ATOM 671 C C . GLU A 1 85 ? 0.754 2.015 -12.054 1.00 91.19 85 GLU A C 1
ATOM 673 O O . GLU A 1 85 ? 0.137 1.086 -11.529 1.00 91.19 85 GLU A O 1
ATOM 678 N N . ILE A 1 86 ? 2.028 1.907 -12.428 1.00 94.56 86 ILE A N 1
ATOM 679 C CA . ILE A 1 86 ? 2.775 0.652 -12.350 1.00 94.56 86 ILE A CA 1
ATOM 680 C C . ILE A 1 86 ? 2.999 0.262 -10.887 1.00 94.56 86 ILE A C 1
ATOM 682 O O . ILE A 1 86 ? 2.735 -0.880 -10.507 1.00 94.56 86 ILE A O 1
ATOM 686 N N . SER A 1 87 ? 3.373 1.201 -10.012 1.00 89.25 87 SER A N 1
ATOM 687 C CA . SER A 1 87 ? 3.469 0.911 -8.578 1.00 89.25 87 SER A CA 1
ATOM 688 C C . SER A 1 87 ? 2.153 0.400 -8.003 1.00 89.25 87 SER A C 1
ATOM 690 O O . SER A 1 87 ? 2.166 -0.554 -7.229 1.00 89.25 87 SER A O 1
ATOM 692 N N . LYS A 1 88 ? 1.010 0.962 -8.406 1.00 87.06 88 LYS A N 1
ATOM 693 C CA . LYS A 1 88 ? -0.301 0.463 -7.977 1.00 87.06 88 LYS A CA 1
ATOM 694 C C . LYS A 1 88 ? -0.582 -0.939 -8.532 1.00 87.06 88 LYS A C 1
ATOM 696 O O . LYS A 1 88 ? -0.976 -1.814 -7.761 1.00 87.06 88 LYS A O 1
ATOM 701 N N . LYS A 1 89 ? -0.322 -1.178 -9.824 1.00 89.94 89 LYS A N 1
ATOM 702 C CA . LYS A 1 89 ? -0.522 -2.474 -10.502 1.00 89.94 89 LYS A CA 1
ATOM 703 C C . LYS A 1 89 ? 0.243 -3.606 -9.814 1.00 89.94 89 LYS A C 1
ATOM 705 O O . LYS A 1 89 ? -0.329 -4.646 -9.498 1.00 89.94 89 LYS A O 1
ATOM 710 N N . TYR A 1 90 ? 1.515 -3.371 -9.500 1.00 88.06 90 TYR A N 1
ATOM 711 C CA . TYR A 1 90 ? 2.385 -4.342 -8.827 1.00 88.06 90 TYR A CA 1
ATOM 712 C C . TYR A 1 90 ? 2.286 -4.286 -7.291 1.00 88.06 90 TYR A C 1
ATOM 714 O O . TYR A 1 90 ? 3.051 -4.941 -6.576 1.00 88.06 90 TYR A O 1
ATOM 722 N N . LYS A 1 91 ? 1.317 -3.524 -6.762 1.00 85.12 91 LYS A N 1
ATOM 723 C CA . LYS A 1 91 ? 1.055 -3.322 -5.330 1.00 85.12 91 LYS A CA 1
ATOM 724 C C . LYS A 1 91 ? 2.277 -2.807 -4.564 1.00 85.12 91 LYS A C 1
ATOM 726 O O . LYS A 1 91 ? 2.432 -3.121 -3.390 1.00 85.12 91 LYS A O 1
ATOM 731 N N . LEU A 1 92 ? 3.188 -2.090 -5.211 1.00 85.44 92 LEU A N 1
ATOM 732 C CA . LEU A 1 92 ? 4.403 -1.576 -4.593 1.00 85.44 92 LEU A CA 1
ATOM 733 C C . LEU A 1 92 ? 4.062 -0.602 -3.465 1.00 85.44 92 LEU A C 1
ATOM 735 O O . LEU A 1 92 ? 3.048 0.091 -3.492 1.00 85.44 92 LEU A O 1
ATOM 739 N N . ARG A 1 93 ? 4.947 -0.525 -2.469 1.00 78.38 93 ARG A N 1
ATOM 740 C CA . ARG A 1 93 ? 4.729 0.322 -1.288 1.00 78.38 93 ARG A CA 1
ATOM 741 C C . ARG A 1 93 ? 4.637 1.809 -1.643 1.00 78.38 93 ARG A C 1
ATOM 743 O O . ARG A 1 93 ? 3.922 2.549 -0.977 1.00 78.38 93 ARG A O 1
ATOM 750 N N . ASN A 1 94 ? 5.404 2.249 -2.638 1.00 81.44 94 ASN A N 1
ATOM 751 C CA . ASN A 1 94 ? 5.385 3.605 -3.179 1.00 81.44 94 ASN A CA 1
ATOM 752 C C . ASN A 1 94 ? 6.099 3.654 -4.543 1.00 81.44 94 ASN A C 1
ATOM 754 O O . ASN A 1 94 ? 6.744 2.697 -4.966 1.00 81.44 94 ASN A O 1
ATOM 758 N N . GLU A 1 95 ? 6.013 4.800 -5.212 1.00 88.12 95 GLU A N 1
ATOM 759 C CA . GLU A 1 95 ? 6.691 5.097 -6.484 1.00 88.12 95 GLU A CA 1
ATOM 760 C C . GLU A 1 95 ? 8.222 5.086 -6.371 1.00 88.12 95 GLU A C 1
ATOM 762 O O . GLU A 1 95 ? 8.911 4.645 -7.291 1.00 88.12 95 GLU A O 1
ATOM 767 N N . ARG A 1 96 ? 8.772 5.490 -5.214 1.00 87.50 96 ARG A N 1
ATOM 768 C CA . ARG A 1 96 ? 10.227 5.466 -4.973 1.00 87.50 96 ARG A CA 1
ATOM 769 C C . ARG A 1 96 ? 10.803 4.054 -5.083 1.00 87.50 96 ARG A C 1
ATOM 771 O O . ARG A 1 96 ? 11.937 3.900 -5.524 1.00 87.50 96 ARG A O 1
ATOM 778 N N . GLN A 1 97 ? 10.029 3.031 -4.720 1.00 89.06 97 GLN A N 1
ATOM 779 C CA . GLN A 1 97 ? 10.436 1.635 -4.846 1.00 89.06 97 GLN A CA 1
ATOM 780 C C . GLN A 1 97 ? 10.731 1.265 -6.306 1.00 89.06 97 GLN A C 1
ATOM 782 O O . GLN A 1 97 ? 11.787 0.702 -6.584 1.00 89.06 97 GLN A O 1
ATOM 787 N N . LEU A 1 98 ? 9.831 1.629 -7.225 1.00 92.69 98 LEU A N 1
ATOM 788 C CA . LEU A 1 98 ? 9.997 1.385 -8.657 1.00 92.69 98 LEU A CA 1
ATOM 789 C C . LEU A 1 98 ? 11.139 2.223 -9.238 1.00 92.69 98 LEU A C 1
ATOM 791 O O . LEU A 1 98 ? 11.982 1.692 -9.951 1.00 92.69 98 LEU A O 1
ATOM 795 N N . SER A 1 99 ? 11.232 3.502 -8.858 1.00 91.50 99 SER A N 1
ATOM 796 C CA . SER A 1 99 ? 12.344 4.372 -9.267 1.00 91.50 99 SER A CA 1
ATOM 797 C C . SER A 1 99 ? 13.712 3.790 -8.883 1.00 91.50 99 SER A C 1
ATOM 799 O O . SER A 1 99 ? 14.634 3.779 -9.697 1.00 91.50 99 SER A O 1
ATOM 801 N N . ASN A 1 100 ? 13.844 3.235 -7.674 1.00 89.12 100 ASN A N 1
ATOM 802 C CA . ASN A 1 100 ? 15.079 2.580 -7.243 1.00 89.12 100 ASN A CA 1
ATOM 803 C C . ASN A 1 100 ? 15.383 1.314 -8.053 1.00 89.12 100 ASN A C 1
ATOM 805 O O . ASN A 1 100 ? 16.543 1.065 -8.370 1.00 89.12 100 ASN A O 1
ATOM 809 N N . TRP A 1 101 ? 14.370 0.526 -8.414 1.00 91.94 101 TRP A N 1
ATOM 810 C CA . TRP A 1 101 ? 14.569 -0.649 -9.264 1.00 91.94 101 TRP A CA 1
ATOM 811 C C . TRP A 1 101 ? 15.002 -0.281 -10.678 1.00 91.94 101 TRP A C 1
ATOM 813 O O . TRP A 1 101 ? 15.902 -0.927 -11.201 1.00 91.94 101 TRP A O 1
ATOM 823 N N . ILE A 1 102 ? 14.437 0.778 -11.262 1.00 90.75 102 ILE A N 1
ATOM 824 C CA . ILE A 1 102 ? 14.855 1.284 -12.578 1.00 90.75 102 ILE A CA 1
ATOM 825 C C . ILE A 1 102 ? 16.332 1.693 -12.548 1.00 90.75 102 ILE A C 1
ATOM 827 O O . ILE A 1 102 ? 17.083 1.339 -13.451 1.00 90.75 102 ILE A O 1
ATOM 831 N N . LYS A 1 103 ? 16.782 2.374 -11.484 1.00 89.69 103 LYS A N 1
ATOM 832 C CA . LYS A 1 103 ? 18.201 2.741 -11.317 1.00 89.69 103 LYS A CA 1
ATOM 833 C C . LYS A 1 103 ? 19.117 1.520 -11.260 1.00 89.69 103 LYS A C 1
ATOM 835 O O . LYS A 1 103 ? 20.139 1.502 -11.934 1.00 89.69 103 LYS A O 1
ATOM 840 N N . VAL A 1 104 ? 18.746 0.507 -10.474 1.00 86.88 104 VAL A N 1
ATOM 841 C CA . VAL A 1 104 ? 19.504 -0.754 -10.380 1.00 86.88 104 VAL A CA 1
ATOM 842 C C . VAL A 1 104 ? 19.545 -1.457 -11.738 1.00 86.88 104 VAL A C 1
ATOM 844 O O . VAL A 1 104 ? 20.612 -1.879 -12.169 1.00 86.88 104 VAL A O 1
ATOM 847 N N . TYR A 1 105 ? 18.412 -1.516 -12.440 1.00 88.81 105 TYR A N 1
ATOM 848 C CA . TYR A 1 105 ? 18.315 -2.131 -13.761 1.00 88.81 105 TYR A CA 1
ATOM 849 C C . TYR A 1 105 ? 19.167 -1.405 -14.809 1.00 88.81 105 TYR A C 1
ATOM 851 O O . TYR A 1 105 ? 19.898 -2.050 -15.546 1.00 88.81 105 TYR A O 1
ATOM 859 N N . HIS A 1 106 ? 19.155 -0.071 -14.847 1.00 86.62 106 HIS A N 1
ATOM 860 C CA . HIS A 1 106 ? 20.033 0.685 -15.748 1.00 86.62 106 HIS A CA 1
ATOM 861 C C . HIS A 1 106 ? 21.524 0.509 -15.425 1.00 86.62 106 HIS A C 1
ATOM 863 O O . HIS A 1 106 ? 22.347 0.590 -16.330 1.00 86.62 106 HIS A O 1
ATOM 869 N N . ALA A 1 107 ? 21.882 0.276 -14.159 1.00 85.12 107 ALA A N 1
ATOM 870 C CA . ALA A 1 107 ? 23.272 0.084 -13.752 1.00 85.12 107 ALA A CA 1
ATOM 871 C C . ALA A 1 107 ? 23.801 -1.336 -14.020 1.00 85.12 107 ALA A C 1
ATOM 873 O O . ALA A 1 107 ? 24.990 -1.499 -14.284 1.00 85.12 107 ALA A O 1
ATOM 874 N N . HIS A 1 108 ? 22.945 -2.358 -13.920 1.00 81.38 108 HIS A N 1
ATOM 875 C CA . HIS A 1 108 ? 23.380 -3.762 -13.891 1.00 81.38 108 HIS A CA 1
ATOM 876 C C . HIS A 1 108 ? 22.695 -4.673 -14.917 1.00 81.38 108 HIS A C 1
ATOM 878 O O . HIS A 1 108 ? 23.150 -5.791 -15.122 1.00 81.38 108 HIS A O 1
ATOM 884 N N . GLY A 1 109 ? 21.615 -4.230 -15.560 1.00 78.31 109 GLY A N 1
ATOM 885 C CA . GLY A 1 109 ? 20.859 -5.005 -16.549 1.00 78.31 109 GLY A CA 1
ATOM 886 C C . GLY A 1 109 ? 19.926 -6.075 -15.969 1.00 78.31 109 GLY A C 1
ATOM 887 O O . GLY A 1 109 ? 19.037 -6.542 -16.675 1.00 78.31 109 GLY A O 1
ATOM 888 N N . ASP A 1 110 ? 20.066 -6.445 -14.693 1.00 78.00 110 ASP A N 1
ATOM 889 C CA . ASP A 1 110 ? 19.197 -7.418 -14.031 1.00 78.00 110 ASP A CA 1
ATOM 890 C C . ASP A 1 110 ? 19.009 -7.150 -12.521 1.00 78.00 110 ASP A C 1
ATOM 892 O O . ASP A 1 110 ? 19.474 -6.155 -11.960 1.00 78.00 110 ASP A O 1
ATOM 896 N N . PHE A 1 111 ? 18.262 -8.043 -11.861 1.00 77.50 111 PHE A N 1
ATOM 897 C CA . PHE A 1 111 ? 18.074 -8.059 -10.405 1.00 77.50 111 PHE A CA 1
ATOM 898 C C . PHE A 1 111 ? 18.757 -9.258 -9.731 1.00 77.50 111 PHE A C 1
ATOM 900 O O . PHE A 1 111 ? 18.469 -9.548 -8.564 1.00 77.50 111 PHE A O 1
ATOM 907 N N . ASN A 1 112 ? 19.644 -9.956 -10.444 1.00 65.50 112 ASN A N 1
ATOM 908 C CA . ASN A 1 112 ? 20.346 -11.137 -9.960 1.00 65.50 112 ASN A CA 1
ATOM 909 C C . ASN A 1 112 ? 21.586 -10.722 -9.177 1.00 65.50 112 ASN A C 1
ATOM 911 O O . ASN A 1 112 ? 22.724 -10.982 -9.542 1.00 65.50 112 ASN A O 1
ATOM 915 N N . SER A 1 113 ? 21.364 -10.137 -8.008 1.00 51.91 113 SER A N 1
ATOM 916 C CA . SER A 1 113 ? 22.233 -10.464 -6.891 1.00 51.91 113 SER A CA 1
ATOM 917 C C . SER A 1 113 ? 21.516 -10.204 -5.579 1.00 51.91 113 SER A C 1
ATOM 919 O O . SER A 1 113 ? 20.822 -9.205 -5.375 1.00 51.91 113 SER A O 1
ATOM 921 N N . VAL A 1 114 ? 21.779 -11.109 -4.647 1.00 51.06 114 VAL A N 1
ATOM 922 C CA . VAL A 1 114 ? 21.473 -11.053 -3.213 1.00 51.06 114 VAL A CA 1
ATOM 923 C C . VAL A 1 114 ? 21.893 -9.708 -2.566 1.00 51.06 114 VAL A C 1
ATOM 925 O O . VAL A 1 114 ? 21.510 -9.414 -1.441 1.00 51.06 114 VAL A O 1
ATOM 928 N N . LYS A 1 115 ? 22.634 -8.843 -3.278 1.00 53.75 115 LYS A N 1
ATOM 929 C CA . LYS A 1 115 ? 23.192 -7.574 -2.797 1.00 53.75 115 LYS A CA 1
ATOM 930 C C . LYS A 1 115 ? 22.262 -6.358 -2.915 1.00 53.75 115 LYS A C 1
ATOM 932 O O . LYS A 1 115 ? 22.538 -5.348 -2.278 1.00 53.75 115 LYS A O 1
ATOM 937 N N . PHE A 1 116 ? 21.167 -6.421 -3.682 1.00 49.75 116 PHE A N 1
ATOM 938 C CA . PHE A 1 116 ? 20.336 -5.230 -3.963 1.00 49.75 116 PHE A CA 1
ATOM 939 C C . PHE A 1 116 ? 18.915 -5.292 -3.391 1.00 49.75 116 PHE A C 1
ATOM 941 O O . PHE A 1 116 ? 18.060 -4.458 -3.715 1.00 49.75 116 PHE A O 1
ATOM 948 N N . SER A 1 117 ? 18.626 -6.258 -2.515 1.00 45.59 117 SER A N 1
ATOM 949 C CA . SER A 1 117 ? 17.362 -6.316 -1.779 1.00 45.59 117 SER A CA 1
ATOM 950 C C . SER A 1 117 ? 17.322 -5.260 -0.669 1.00 45.59 117 SER A C 1
ATOM 952 O O . SER A 1 117 ? 17.442 -5.579 0.503 1.00 45.59 117 SER A O 1
ATOM 954 N N . GLY A 1 118 ? 17.150 -4.001 -1.074 1.00 47.28 118 GLY A N 1
ATOM 955 C CA . GLY A 1 118 ? 16.491 -2.933 -0.322 1.00 47.28 118 GLY A CA 1
ATOM 956 C C . GLY A 1 118 ? 16.874 -2.764 1.149 1.00 47.28 118 GLY A C 1
ATOM 957 O O . GLY A 1 118 ? 16.259 -3.372 2.017 1.00 47.28 118 GLY A O 1
ATOM 958 N N . GLY A 1 119 ? 17.756 -1.798 1.417 1.00 44.44 119 GLY A N 1
ATOM 959 C CA . GLY A 1 119 ? 17.883 -1.180 2.741 1.00 44.44 119 GLY A CA 1
ATOM 960 C C . GLY A 1 119 ? 19.297 -1.189 3.310 1.00 44.44 119 GLY A C 1
ATOM 961 O O . GLY A 1 119 ? 19.510 -1.730 4.384 1.00 44.44 119 GLY A O 1
ATOM 962 N N . GLY A 1 120 ? 20.258 -0.577 2.619 1.00 35.78 120 GLY A N 1
ATOM 963 C CA . GLY A 1 120 ? 21.587 -0.309 3.167 1.00 35.78 120 GLY A CA 1
ATOM 964 C C . GLY A 1 120 ? 21.940 1.151 2.939 1.00 35.78 120 GLY A C 1
ATOM 965 O O . GLY A 1 120 ? 22.158 1.561 1.803 1.00 35.78 120 GLY A O 1
ATOM 966 N N . SER A 1 121 ? 21.931 1.940 4.012 1.00 39.50 121 SER A N 1
ATOM 967 C CA . SER A 1 121 ? 22.512 3.281 4.035 1.00 39.50 121 SER A CA 1
ATOM 968 C C . SER A 1 121 ? 23.997 3.164 3.685 1.00 39.50 121 SER A C 1
ATOM 970 O O . SER A 1 121 ? 24.749 2.540 4.430 1.00 39.50 121 SER A O 1
ATOM 972 N N . TYR A 1 122 ? 24.426 3.733 2.560 1.00 36.09 122 TYR A N 1
ATOM 973 C CA . TYR A 1 122 ? 25.848 3.973 2.327 1.00 36.09 122 TYR A CA 1
ATOM 974 C C . TYR A 1 122 ? 26.247 5.203 3.153 1.00 36.09 122 TYR A C 1
ATOM 976 O O . TYR A 1 122 ? 26.150 6.329 2.672 1.00 36.09 122 TYR A O 1
ATOM 984 N N . MET A 1 123 ? 26.673 5.000 4.401 1.00 39.72 123 MET A N 1
ATOM 985 C CA . MET A 1 123 ? 27.544 5.963 5.081 1.00 39.72 123 MET A CA 1
ATOM 986 C C . MET A 1 123 ? 28.984 5.570 4.758 1.00 39.72 123 MET A C 1
ATOM 988 O O . MET A 1 123 ? 29.416 4.469 5.093 1.00 39.72 123 MET A O 1
ATOM 992 N N . LYS A 1 124 ? 29.703 6.450 4.056 1.00 37.62 124 LYS A N 1
ATOM 993 C CA . LYS A 1 124 ? 31.165 6.384 3.978 1.00 37.62 124 LYS A CA 1
ATOM 994 C C . LYS A 1 124 ? 31.723 6.949 5.290 1.00 37.62 124 LYS A C 1
ATOM 996 O O . LYS A 1 124 ? 31.200 7.960 5.758 1.00 37.62 124 LYS A O 1
ATOM 1001 N N . GLN A 1 125 ? 32.691 6.242 5.874 1.00 43.69 125 GLN A N 1
ATOM 1002 C CA . GLN A 1 125 ? 33.484 6.701 7.021 1.00 43.69 125 GLN A CA 1
ATOM 1003 C C . GLN A 1 125 ? 34.300 7.941 6.666 1.00 43.69 125 GLN A C 1
ATOM 1005 O O . GLN A 1 125 ? 34.688 8.056 5.479 1.00 43.69 125 GLN A O 1
#